Protein AF-A0A397TBN6-F1 (afdb_monomer_lite)

Secondary structure (DSSP, 8-state):
-----EETTEE-----EEEEEETTTTEE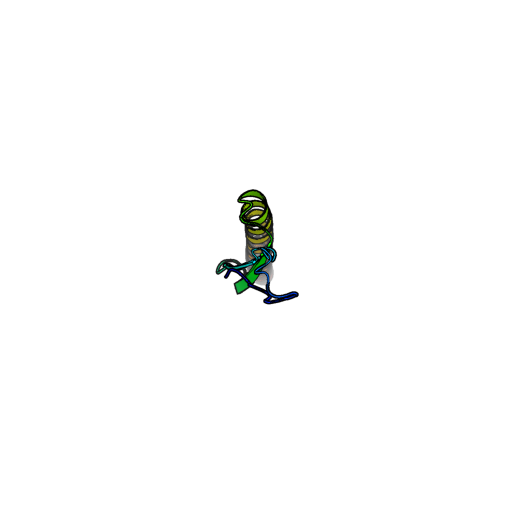EEEESS-HHHHHHHHHHHHHHHHHHHHHHHHHHHHHHHHHHHTT-

Sequence (73 aa):
MIERSYKDRKFKAERCSFHIYCTVCDSLVIIHENTIKCGNDHLKKCITETTKMYSNSVQKKCEKWRKCIIAQF

Radius of gyration: 22.45 Å; chains: 1; bounding box: 49×19×67 Å

Foldseek 3Di:
DFPFDCPPVDGDRDWDWDWDQDPLQRDTDIDTPPDPVSVVVVVVVSVVVSVVVVVVVVVVVVVVVVVVVVVVD

Organism: NCBI:txid658196

pLDDT: mean 73.47, std 9.4, range [50.69, 89.12]

Structure (mmCIF, N/CA/C/O backbone):
data_AF-A0A397TBN6-F1
#
_entry.id   AF-A0A397TBN6-F1
#
loop_
_atom_site.group_PDB
_atom_site.id
_atom_site.type_symbol
_atom_site.label_atom_id
_atom_site.label_alt_id
_atom_site.label_comp_id
_atom_site.label_asym_id
_atom_site.label_entity_id
_atom_site.label_seq_id
_atom_site.pdbx_PDB_ins_code
_atom_site.Cartn_x
_atom_site.Cartn_y
_atom_site.Cartn_z
_atom_site.occupancy
_atom_site.B_iso_or_equiv
_atom_site.auth_seq_id
_atom_site.auth_comp_id
_atom_site.auth_asym_id
_atom_site.auth_atom_id
_atom_site.pdbx_PDB_model_num
ATOM 1 N N . MET A 1 1 ? -13.824 -1.045 10.907 1.00 50.69 1 MET A N 1
ATOM 2 C CA . MET A 1 1 ? -14.936 -1.734 11.598 1.00 50.69 1 MET A CA 1
ATOM 3 C C . MET A 1 1 ? -14.606 -1.690 13.075 1.00 50.69 1 MET A C 1
ATOM 5 O O . MET A 1 1 ? -13.440 -1.842 13.404 1.00 50.69 1 MET A O 1
ATOM 9 N N . ILE A 1 2 ? -15.567 -1.407 13.952 1.00 54.59 2 ILE A N 1
ATOM 10 C CA . ILE A 1 2 ? -15.310 -1.500 15.394 1.00 54.59 2 ILE A CA 1
ATOM 11 C C . ILE A 1 2 ? -15.631 -2.937 15.774 1.00 54.59 2 ILE A C 1
ATOM 13 O O . ILE A 1 2 ? -16.804 -3.307 15.815 1.00 54.59 2 ILE A O 1
ATOM 17 N N . GLU A 1 3 ? -14.599 -3.749 15.982 1.00 54.78 3 GLU A N 1
ATOM 18 C CA . GLU A 1 3 ? -14.767 -5.041 16.634 1.00 54.78 3 GLU A CA 1
ATOM 19 C C . GLU A 1 3 ? -15.301 -4.735 18.043 1.00 54.78 3 GLU A C 1
ATOM 21 O O . GLU A 1 3 ? -14.739 -3.929 18.781 1.00 54.78 3 GLU A O 1
ATOM 26 N N . ARG A 1 4 ? -16.504 -5.208 18.367 1.00 57.44 4 ARG A N 1
ATOM 27 C CA . ARG A 1 4 ? -17.074 -5.067 19.709 1.00 57.44 4 ARG A CA 1
ATOM 28 C C . ARG A 1 4 ? -17.156 -6.459 20.302 1.00 57.44 4 ARG A C 1
ATOM 30 O O . ARG A 1 4 ? -18.142 -7.155 20.076 1.00 57.44 4 ARG A O 1
ATOM 37 N N . SER A 1 5 ? -16.165 -6.856 21.086 1.00 58.19 5 SER A N 1
ATOM 38 C CA . SER A 1 5 ? -16.277 -8.055 21.909 1.00 58.19 5 SER A CA 1
ATOM 39 C C . SER A 1 5 ? -17.239 -7.805 23.064 1.00 58.19 5 SER A C 1
ATOM 41 O O . SER A 1 5 ? -17.074 -6.911 23.901 1.00 58.19 5 SER A O 1
ATOM 43 N N . TYR A 1 6 ? -18.278 -8.632 23.115 1.00 56.94 6 TYR A N 1
ATOM 44 C CA . TYR A 1 6 ? -19.184 -8.710 24.247 1.00 56.94 6 TYR A CA 1
ATOM 45 C C . TYR A 1 6 ? -18.618 -9.718 25.256 1.00 56.94 6 TYR A C 1
ATOM 47 O O . TYR A 1 6 ? -18.846 -10.921 25.152 1.00 56.94 6 TYR A O 1
ATOM 55 N N . LYS A 1 7 ? -17.830 -9.227 26.219 1.00 72.12 7 LYS A N 1
ATOM 56 C CA . LYS A 1 7 ? -17.284 -10.009 27.343 1.00 72.12 7 LYS A CA 1
ATOM 57 C C . LYS A 1 7 ? -17.727 -9.390 28.668 1.00 72.12 7 LYS A C 1
ATOM 59 O O . LYS A 1 7 ? -17.861 -8.176 28.777 1.00 72.12 7 LYS A O 1
ATOM 64 N N . ASP A 1 8 ? -17.961 -10.216 29.686 1.00 74.62 8 ASP A N 1
ATOM 65 C CA . ASP A 1 8 ? -18.283 -9.770 31.055 1.00 74.62 8 ASP A CA 1
ATOM 66 C C . ASP A 1 8 ? -19.524 -8.850 31.173 1.00 74.62 8 ASP A C 1
ATOM 68 O O . ASP A 1 8 ? -19.569 -7.970 32.032 1.00 74.62 8 ASP A O 1
ATOM 72 N N . ARG A 1 9 ? -20.526 -8.999 30.287 1.00 66.75 9 ARG A N 1
ATOM 73 C CA . ARG A 1 9 ? -21.701 -8.098 30.170 1.00 66.75 9 ARG A CA 1
ATOM 74 C C . ARG A 1 9 ? -21.358 -6.611 29.942 1.00 66.75 9 ARG A C 1
ATOM 76 O O . ARG A 1 9 ? -22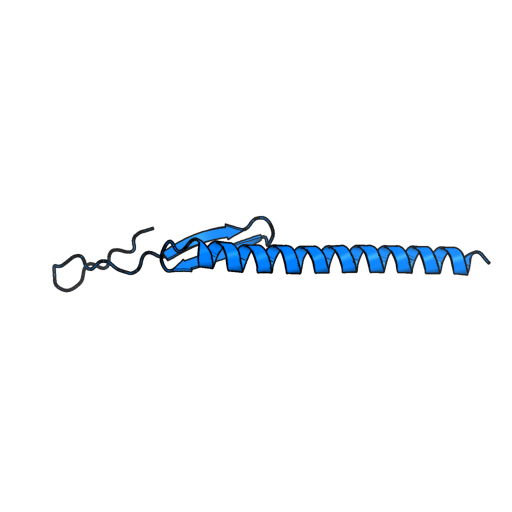.233 -5.757 30.082 1.00 66.75 9 ARG A O 1
ATOM 83 N N . LYS A 1 10 ? -20.122 -6.275 29.557 1.00 69.31 10 LYS A N 1
ATOM 84 C CA . LYS A 1 10 ? -19.698 -4.913 29.201 1.00 69.31 10 LYS A CA 1
ATOM 85 C C . LYS A 1 10 ? -19.158 -4.884 27.777 1.00 69.31 10 LYS A C 1
ATOM 87 O O . LYS A 1 10 ? -18.316 -5.691 27.401 1.00 69.31 10 LYS A O 1
ATOM 92 N N . PHE A 1 11 ? -19.587 -3.895 26.999 1.00 58.31 11 PHE A N 1
ATOM 93 C CA . PHE A 1 11 ? -18.911 -3.564 25.749 1.00 58.31 11 PHE A CA 1
ATOM 94 C C . PHE A 1 11 ? -17.561 -2.937 26.092 1.00 58.31 11 PHE A C 1
ATOM 96 O O . PHE A 1 11 ? -17.502 -1.812 26.588 1.00 58.31 11 PHE A O 1
ATOM 103 N N . LYS A 1 12 ? -16.474 -3.677 25.875 1.00 62.38 12 LYS A N 1
ATOM 104 C CA . LYS A 1 12 ? -15.127 -3.106 25.922 1.00 62.38 12 LYS A CA 1
ATOM 105 C C . LYS A 1 12 ? -14.843 -2.490 24.552 1.00 62.38 12 LYS A C 1
ATOM 107 O O . LYS A 1 12 ? -15.254 -3.037 23.531 1.00 62.38 12 LYS A O 1
ATOM 112 N N . ALA A 1 13 ? -14.191 -1.328 24.530 1.00 57.56 13 ALA A N 1
ATOM 113 C CA . ALA A 1 13 ? -13.684 -0.751 23.291 1.00 57.56 13 ALA A CA 1
ATOM 114 C C . ALA A 1 13 ? -12.528 -1.637 22.817 1.00 57.56 13 ALA A C 1
ATOM 116 O O . ALA A 1 13 ? -11.389 -1.486 23.256 1.00 57.56 13 ALA A O 1
ATOM 117 N N . GLU A 1 14 ? -12.846 -2.637 22.004 1.00 62.41 14 GLU A N 1
ATOM 118 C CA . GLU A 1 14 ? -11.830 -3.411 21.312 1.00 62.41 14 GLU A CA 1
ATOM 119 C C . GLU A 1 14 ? -11.149 -2.499 20.295 1.00 62.41 14 GLU A C 1
ATOM 121 O O . GLU A 1 14 ? -11.740 -1.552 19.761 1.00 62.41 14 GLU A O 1
ATOM 126 N N . ARG A 1 15 ? -9.856 -2.731 20.102 1.00 61.72 15 ARG A N 1
ATOM 127 C CA . ARG A 1 15 ? -9.001 -1.893 19.269 1.00 61.72 15 ARG A CA 1
ATOM 128 C C . ARG A 1 15 ? -9.611 -1.743 17.874 1.00 61.72 15 ARG A C 1
ATOM 130 O O . ARG A 1 15 ? -9.913 -2.727 17.211 1.00 61.72 15 ARG A O 1
ATOM 137 N N . CYS A 1 16 ? -9.786 -0.501 17.423 1.00 65.81 16 CYS A N 1
ATOM 138 C CA . CYS A 1 16 ? -10.310 -0.233 16.088 1.00 65.81 16 CYS A CA 1
ATOM 139 C C . CYS A 1 16 ? -9.226 -0.537 15.053 1.00 65.81 16 CYS A C 1
ATOM 141 O O . CYS A 1 16 ? -8.278 0.237 14.901 1.00 65.81 16 CYS A O 1
ATOM 143 N N . SER A 1 17 ? -9.378 -1.645 14.339 1.00 69.25 17 SER A N 1
ATOM 144 C CA . SER A 1 17 ? -8.612 -1.948 13.140 1.00 69.25 17 SER A CA 1
ATOM 145 C C . SER A 1 17 ? -9.435 -1.616 11.888 1.00 69.25 17 SER A C 1
ATOM 147 O O . SER A 1 17 ? -10.646 -1.851 11.789 1.00 69.25 17 SER A O 1
ATOM 149 N N . PHE A 1 18 ? -8.777 -1.000 10.913 1.00 69.94 18 PHE A N 1
ATOM 150 C CA . PHE A 1 18 ? -9.339 -0.715 9.601 1.00 69.94 18 PHE A CA 1
ATOM 151 C C . PHE A 1 18 ? -8.527 -1.463 8.556 1.00 69.94 18 PHE A C 1
ATOM 153 O O . PHE A 1 18 ? -7.301 -1.400 8.550 1.00 69.94 18 PHE A O 1
ATOM 160 N N . HIS A 1 19 ? -9.222 -2.154 7.663 1.00 75.62 19 HIS A N 1
ATOM 161 C CA . HIS A 1 19 ? -8.611 -2.741 6.484 1.00 75.62 19 HIS A CA 1
ATOM 162 C C . HIS A 1 19 ? -8.727 -1.725 5.349 1.00 75.62 19 HIS A C 1
ATOM 164 O O . HIS A 1 19 ? -9.835 -1.424 4.907 1.00 75.62 19 HIS A O 1
ATOM 170 N N . ILE A 1 20 ? -7.601 -1.160 4.915 1.00 77.38 20 ILE A N 1
ATOM 171 C CA . ILE A 1 20 ? -7.535 -0.266 3.757 1.00 77.38 20 ILE A CA 1
ATOM 172 C C . ILE A 1 20 ? -6.925 -1.043 2.600 1.00 77.38 20 ILE A C 1
ATOM 174 O O . ILE A 1 20 ? -5.842 -1.607 2.727 1.00 77.38 20 ILE A O 1
ATOM 178 N N . TYR A 1 21 ? -7.614 -1.070 1.465 1.00 80.06 21 TYR A N 1
ATOM 179 C CA . TYR A 1 21 ? -7.081 -1.662 0.247 1.00 80.06 21 TYR A CA 1
ATOM 180 C C . TYR A 1 21 ? -6.206 -0.649 -0.499 1.00 80.06 21 TYR A C 1
ATOM 182 O O . TYR A 1 21 ? -6.647 0.465 -0.786 1.00 80.06 21 TYR A O 1
ATOM 190 N N . CYS A 1 22 ? -4.963 -1.022 -0.798 1.00 78.19 22 CYS A N 1
ATOM 191 C CA . CYS A 1 22 ? -4.027 -0.192 -1.544 1.00 78.19 22 CYS A CA 1
ATOM 192 C C . CYS A 1 22 ? -3.968 -0.650 -3.003 1.00 78.19 22 CYS A C 1
ATOM 194 O O . CYS A 1 22 ? -3.335 -1.656 -3.303 1.00 78.19 22 CYS A O 1
ATOM 196 N N . THR A 1 23 ? -4.554 0.122 -3.919 1.00 81.12 23 THR A N 1
ATOM 197 C CA . THR A 1 23 ? -4.542 -0.168 -5.368 1.00 81.12 23 THR A CA 1
ATOM 198 C C . THR A 1 23 ? -3.155 -0.055 -6.003 1.00 81.12 23 THR A C 1
ATOM 200 O O . THR A 1 23 ? -2.897 -0.645 -7.042 1.00 81.12 23 THR A O 1
ATOM 203 N N . VAL A 1 24 ? -2.235 0.688 -5.379 1.00 77.06 24 VAL A N 1
ATOM 204 C CA . VAL A 1 24 ? -0.845 0.826 -5.852 1.00 77.06 24 VAL A CA 1
ATOM 205 C C . VAL A 1 24 ? -0.072 -0.487 -5.699 1.00 77.06 24 VAL A C 1
ATOM 207 O O . VAL A 1 24 ? 0.808 -0.786 -6.502 1.00 77.06 24 VAL A O 1
ATOM 210 N N . CYS A 1 25 ? -0.401 -1.256 -4.662 1.00 76.19 25 CYS A N 1
ATOM 211 C CA . CYS A 1 25 ? 0.275 -2.501 -4.306 1.00 76.19 25 CYS A CA 1
ATOM 212 C C . CYS A 1 25 ? -0.623 -3.738 -4.428 1.00 76.19 25 CYS A C 1
ATOM 214 O O . CYS A 1 25 ? -0.170 -4.829 -4.089 1.00 76.19 25 CYS A O 1
ATOM 216 N N . ASP A 1 26 ? -1.882 -3.565 -4.846 1.00 81.94 26 ASP A N 1
ATOM 217 C CA . ASP A 1 26 ? -2.933 -4.592 -4.855 1.00 81.94 26 ASP A CA 1
ATOM 218 C C . ASP A 1 26 ? -3.044 -5.373 -3.529 1.00 81.94 26 ASP A C 1
ATOM 220 O O . ASP A 1 26 ? -3.360 -6.562 -3.489 1.00 81.94 26 ASP A O 1
ATOM 224 N N . SER A 1 27 ? -2.773 -4.697 -2.407 1.00 79.62 27 SER A N 1
ATOM 225 C CA . SER A 1 27 ? -2.623 -5.329 -1.095 1.00 79.62 27 SER A CA 1
ATOM 226 C C . SER A 1 27 ? -3.568 -4.753 -0.041 1.00 79.62 27 SER A C 1
ATOM 228 O O . SER A 1 27 ? -3.880 -3.559 -0.020 1.00 79.62 27 SER A O 1
ATOM 230 N N . LEU A 1 28 ? -4.033 -5.625 0.860 1.00 80.44 28 LEU A N 1
ATOM 231 C CA . LEU A 1 28 ? -4.864 -5.251 2.001 1.00 80.44 28 LEU A CA 1
ATOM 232 C C . LEU A 1 28 ? -3.977 -4.849 3.186 1.00 80.44 28 LEU A C 1
ATOM 234 O O . LEU A 1 28 ? -3.159 -5.636 3.659 1.00 80.44 28 LEU A O 1
ATOM 238 N N . VAL A 1 29 ? -4.167 -3.634 3.690 1.00 74.50 29 VAL A N 1
ATOM 239 C CA . VAL A 1 29 ? -3.390 -3.057 4.789 1.00 74.50 29 VAL A CA 1
ATOM 240 C C . VAL A 1 29 ? -4.242 -3.024 6.040 1.00 74.50 29 VAL A C 1
ATOM 242 O O . VAL A 1 29 ? -5.331 -2.453 6.036 1.00 74.50 29 VAL A O 1
ATOM 245 N N . ILE A 1 30 ? -3.742 -3.612 7.122 1.00 74.81 30 ILE A N 1
ATOM 246 C CA . ILE A 1 30 ? -4.395 -3.545 8.428 1.00 74.81 30 ILE A CA 1
ATOM 247 C C . ILE A 1 30 ? -3.809 -2.357 9.185 1.00 74.81 30 ILE A C 1
ATOM 249 O O . ILE A 1 30 ? -2.636 -2.366 9.550 1.00 74.81 30 ILE A O 1
ATOM 253 N N . ILE A 1 31 ? -4.624 -1.334 9.419 1.00 73.50 31 ILE A N 1
ATOM 254 C CA . ILE A 1 31 ? -4.266 -0.172 10.228 1.00 73.50 31 ILE A CA 1
ATOM 255 C C . ILE A 1 31 ? -4.910 -0.341 11.595 1.00 73.50 31 ILE A C 1
ATOM 257 O O . ILE A 1 31 ? -6.131 -0.418 11.707 1.00 73.50 31 ILE A O 1
ATOM 261 N N . HIS A 1 32 ? -4.084 -0.410 12.630 1.00 69.38 32 HIS A N 1
ATOM 262 C CA . HIS A 1 32 ? -4.518 -0.524 14.015 1.00 69.38 32 HIS A CA 1
ATOM 263 C C . HIS A 1 32 ? -4.460 0.859 14.674 1.00 69.38 32 HIS A C 1
ATOM 265 O O . HIS A 1 32 ? -3.388 1.457 14.722 1.00 69.38 32 HIS A O 1
ATOM 271 N N . GLU A 1 33 ? -5.607 1.347 15.162 1.00 64.88 33 GLU A N 1
ATOM 272 C CA . GLU A 1 33 ? -5.881 2.756 15.498 1.00 64.88 33 GLU A CA 1
ATOM 273 C C . GLU A 1 33 ? -5.776 3.691 14.286 1.00 64.88 33 GLU A C 1
ATOM 275 O O . GLU A 1 33 ? -4.896 3.548 13.446 1.00 64.88 33 GLU A O 1
ATOM 280 N N . ASN A 1 34 ? -6.681 4.671 14.184 1.00 62.94 34 ASN A N 1
ATOM 281 C CA . ASN A 1 34 ? -6.802 5.624 13.069 1.00 62.94 34 ASN A CA 1
ATOM 282 C C . ASN A 1 34 ? -5.618 6.620 12.984 1.00 62.94 34 ASN A C 1
ATOM 284 O O . ASN A 1 34 ? -5.794 7.836 12.930 1.00 62.94 34 ASN A O 1
ATOM 288 N N . THR A 1 35 ? -4.384 6.127 13.045 1.00 67.75 35 THR A N 1
ATOM 289 C CA . THR A 1 35 ? -3.176 6.932 12.989 1.00 67.75 35 THR A CA 1
ATOM 290 C C . THR A 1 35 ? -2.811 7.155 11.528 1.00 67.75 35 THR A C 1
ATOM 292 O O . THR A 1 35 ? -2.284 6.280 10.844 1.00 67.75 35 THR A O 1
ATOM 295 N N . ILE A 1 36 ? -3.048 8.381 11.053 1.00 72.62 36 ILE A N 1
ATOM 296 C CA . ILE A 1 36 ? -2.620 8.891 9.734 1.00 72.62 36 ILE A CA 1
ATOM 297 C C . ILE A 1 36 ? -1.145 8.537 9.448 1.00 72.62 36 ILE A C 1
ATOM 299 O O . ILE A 1 36 ? -0.765 8.266 8.311 1.00 72.62 36 ILE A O 1
ATOM 303 N N . LYS A 1 37 ? -0.317 8.467 10.499 1.00 79.56 37 LYS A N 1
ATOM 304 C CA . LYS A 1 37 ? 1.083 8.035 10.444 1.00 79.56 37 LYS A CA 1
ATOM 305 C C . LYS A 1 37 ? 1.263 6.627 9.857 1.00 79.56 37 LYS A C 1
ATOM 307 O O . LYS A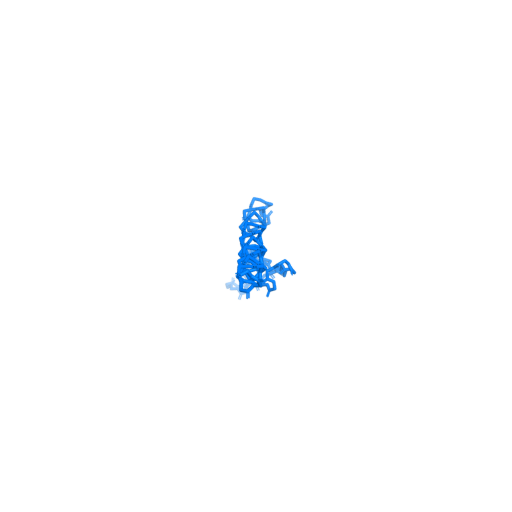 1 37 ? 2.095 6.459 8.974 1.00 79.56 37 LYS A O 1
ATOM 312 N N . CYS A 1 38 ? 0.475 5.644 10.299 1.00 75.88 38 CYS A N 1
ATOM 313 C CA . CYS A 1 38 ? 0.566 4.265 9.810 1.00 75.88 38 CYS A CA 1
ATOM 314 C C . CYS A 1 38 ? 0.193 4.175 8.322 1.00 75.88 38 CYS A C 1
ATOM 316 O O . CYS A 1 38 ? 0.911 3.553 7.536 1.00 75.88 38 CYS A O 1
ATOM 318 N N . GLY A 1 39 ? -0.871 4.878 7.917 1.00 76.81 39 GLY A N 1
ATOM 319 C CA . GLY A 1 39 ? -1.259 4.986 6.509 1.00 76.81 39 GLY A CA 1
ATOM 320 C C . GLY A 1 39 ? -0.161 5.614 5.643 1.00 76.81 39 GLY A C 1
ATOM 321 O O . GLY A 1 39 ? 0.163 5.088 4.579 1.00 76.81 39 GLY A O 1
ATOM 322 N N . ASN A 1 40 ? 0.467 6.691 6.125 1.00 80.94 40 ASN A N 1
ATOM 323 C CA . ASN A 1 40 ? 1.545 7.381 5.413 1.00 80.94 40 ASN A CA 1
ATOM 324 C C . ASN A 1 40 ? 2.819 6.537 5.274 1.00 80.94 40 ASN A C 1
ATOM 326 O O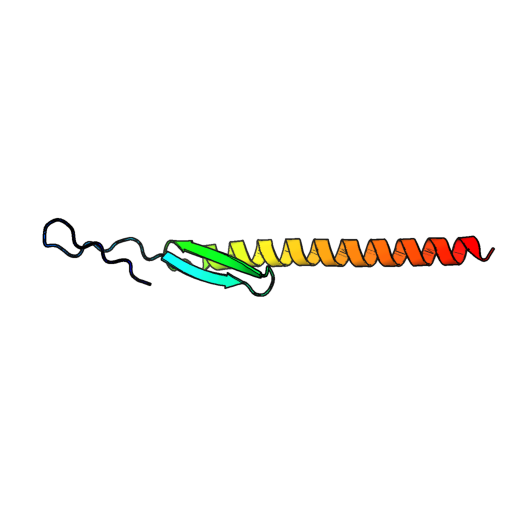 . ASN A 1 40 ? 3.436 6.545 4.206 1.00 80.94 40 ASN A O 1
ATOM 330 N N . ASP A 1 41 ? 3.213 5.803 6.315 1.00 83.69 41 ASP A N 1
ATOM 331 C CA . ASP A 1 41 ? 4.382 4.919 6.252 1.00 83.69 41 ASP A CA 1
ATOM 332 C C . ASP A 1 41 ? 4.161 3.786 5.242 1.00 83.69 41 ASP A C 1
ATOM 334 O O . ASP A 1 41 ? 5.040 3.498 4.423 1.00 83.69 41 ASP A O 1
ATOM 338 N N . HIS A 1 42 ? 2.960 3.196 5.226 1.00 81.50 42 HIS A N 1
ATOM 339 C CA . HIS A 1 42 ? 2.609 2.188 4.230 1.00 81.50 42 HIS A CA 1
ATOM 340 C C . HIS A 1 42 ? 2.614 2.766 2.809 1.00 81.50 42 HIS A C 1
ATOM 342 O O . HIS A 1 42 ? 3.187 2.168 1.898 1.00 81.50 42 HIS A O 1
ATOM 348 N N . LEU A 1 43 ? 2.027 3.951 2.614 1.00 82.44 43 LEU A N 1
ATOM 349 C CA . LEU A 1 43 ? 1.992 4.617 1.313 1.00 82.44 43 LEU A CA 1
ATOM 350 C C . LEU A 1 43 ? 3.404 4.895 0.780 1.00 82.44 43 LEU A C 1
ATOM 352 O O . LEU A 1 43 ? 3.697 4.579 -0.373 1.00 82.44 43 LEU A O 1
ATOM 356 N N . LYS A 1 44 ? 4.307 5.416 1.621 1.00 86.81 44 LYS A N 1
ATOM 357 C CA . LYS A 1 44 ? 5.717 5.634 1.253 1.00 86.81 44 LYS A CA 1
ATOM 358 C C . LYS A 1 44 ? 6.404 4.339 0.831 1.00 86.81 44 LYS A C 1
ATOM 360 O O . LYS A 1 44 ? 7.128 4.326 -0.168 1.00 86.81 44 LYS A O 1
ATOM 365 N N . LYS A 1 45 ? 6.167 3.250 1.567 1.00 86.81 45 LYS A N 1
ATOM 366 C CA . LYS A 1 45 ? 6.712 1.932 1.229 1.00 86.81 45 LYS A CA 1
ATOM 367 C C . LYS A 1 45 ? 6.183 1.448 -0.122 1.00 86.81 45 LYS A C 1
ATOM 369 O O . LYS A 1 45 ? 6.981 1.038 -0.959 1.00 86.81 45 LYS A O 1
ATOM 374 N N . CYS A 1 46 ? 4.878 1.574 -0.359 1.00 85.31 46 CYS A N 1
ATOM 375 C CA . CYS A 1 46 ? 4.253 1.214 -1.629 1.00 85.31 46 CYS A CA 1
ATOM 376 C C . CYS A 1 46 ? 4.847 1.981 -2.812 1.00 85.31 46 CYS A C 1
ATOM 378 O O . CYS A 1 46 ? 5.326 1.365 -3.757 1.00 85.31 46 CYS A O 1
ATOM 380 N N . ILE A 1 47 ? 4.911 3.312 -2.730 1.00 86.19 47 ILE A N 1
ATOM 381 C CA . ILE A 1 47 ? 5.481 4.153 -3.795 1.00 86.19 47 ILE A CA 1
ATOM 382 C C . ILE A 1 47 ? 6.932 3.754 -4.096 1.00 86.19 47 ILE A C 1
ATOM 384 O O . ILE A 1 47 ? 7.333 3.684 -5.259 1.00 86.19 47 ILE A O 1
ATOM 388 N N . THR A 1 48 ? 7.720 3.464 -3.059 1.00 89.12 48 THR A N 1
ATOM 389 C CA . THR A 1 48 ? 9.118 3.044 -3.215 1.00 89.12 48 THR A CA 1
ATOM 390 C C . THR A 1 48 ? 9.232 1.727 -3.986 1.00 89.12 48 THR A C 1
ATOM 392 O O . THR A 1 48 ? 10.038 1.626 -4.911 1.00 89.12 48 THR A O 1
ATOM 395 N N . GLU A 1 49 ? 8.417 0.728 -3.646 1.00 86.44 49 GLU A N 1
ATOM 396 C CA . GLU A 1 49 ? 8.408 -0.567 -4.337 1.00 86.44 49 GLU A CA 1
ATOM 397 C C . GLU A 1 49 ? 7.927 -0.439 -5.789 1.00 86.44 49 GLU A C 1
ATOM 399 O O . GLU A 1 49 ? 8.585 -0.945 -6.701 1.00 86.44 49 GLU A O 1
ATOM 404 N N . THR A 1 50 ? 6.860 0.327 -6.038 1.00 82.88 50 THR A N 1
ATOM 405 C CA . THR A 1 50 ? 6.377 0.608 -7.400 1.00 82.88 50 THR A CA 1
ATOM 406 C C . THR A 1 50 ? 7.443 1.316 -8.240 1.00 82.88 50 THR A C 1
ATOM 408 O O . THR A 1 50 ? 7.670 0.955 -9.396 1.00 82.88 50 THR A O 1
ATOM 411 N N . THR A 1 51 ? 8.161 2.281 -7.656 1.00 85.56 51 THR A N 1
ATOM 412 C CA . THR A 1 51 ? 9.236 3.015 -8.344 1.00 85.56 51 THR A CA 1
ATOM 413 C C . THR A 1 51 ? 10.397 2.090 -8.709 1.00 85.56 51 THR A C 1
ATOM 415 O O . THR A 1 51 ? 10.903 2.150 -9.829 1.00 85.56 51 THR A O 1
ATOM 418 N N . LYS A 1 52 ? 10.792 1.181 -7.807 1.00 85.38 52 LYS A N 1
ATOM 419 C CA . LYS A 1 52 ? 11.806 0.154 -8.101 1.00 85.38 52 LYS A CA 1
ATOM 420 C C . LYS A 1 52 ? 11.361 -0.776 -9.225 1.00 85.38 52 LYS A C 1
ATOM 422 O O . LYS A 1 52 ? 12.139 -1.026 -10.141 1.00 85.38 52 LYS A O 1
ATOM 427 N N . MET A 1 53 ? 10.124 -1.276 -9.183 1.00 80.38 53 MET A N 1
ATOM 428 C CA . MET A 1 53 ? 9.578 -2.127 -10.245 1.00 80.38 53 MET A CA 1
ATOM 429 C C . MET A 1 53 ? 9.618 -1.427 -11.606 1.00 80.38 53 MET A C 1
ATOM 431 O O . MET A 1 53 ? 10.064 -2.021 -12.591 1.00 80.38 53 MET A O 1
ATOM 435 N N . TYR A 1 54 ? 9.207 -0.158 -11.654 1.00 79.56 54 TYR A N 1
ATOM 436 C CA . TYR A 1 54 ? 9.224 0.635 -12.879 1.00 79.56 54 TYR A CA 1
ATOM 437 C C . TYR A 1 54 ? 10.652 0.932 -13.362 1.00 79.56 54 TYR A C 1
ATOM 439 O O . TYR A 1 54 ? 10.950 0.783 -14.542 1.00 79.56 54 TYR A O 1
ATOM 447 N N . SER A 1 55 ? 11.579 1.268 -12.461 1.00 78.50 55 SER A N 1
ATOM 448 C CA . SER A 1 55 ? 12.995 1.443 -12.811 1.00 78.50 55 SER A CA 1
ATOM 449 C C . SER A 1 55 ? 13.590 0.162 -13.396 1.00 78.50 55 SER A C 1
ATOM 451 O O . SER A 1 55 ? 14.229 0.196 -14.445 1.00 78.50 55 SER A O 1
ATOM 453 N N . ASN A 1 56 ? 13.324 -0.985 -12.771 1.00 82.81 56 ASN A N 1
ATOM 454 C CA . ASN A 1 56 ? 13.819 -2.277 -13.236 1.00 82.81 56 ASN A CA 1
ATOM 455 C C . ASN A 1 56 ? 13.261 -2.642 -14.619 1.00 82.81 56 ASN A C 1
ATOM 457 O O . ASN A 1 56 ? 13.983 -3.190 -15.455 1.00 82.81 56 ASN A O 1
ATOM 461 N N . SER A 1 57 ? 11.984 -2.347 -14.886 1.00 77.50 57 SER A N 1
ATOM 462 C CA . SER A 1 57 ? 11.375 -2.608 -16.194 1.00 77.50 57 SER A CA 1
ATOM 463 C C . SER A 1 57 ? 11.945 -1.687 -17.279 1.00 77.50 57 SER A C 1
ATOM 465 O O . SER A 1 57 ? 12.251 -2.154 -18.380 1.00 77.50 57 SER A O 1
ATOM 467 N N . VAL A 1 58 ? 12.188 -0.414 -16.951 1.00 77.75 58 VAL A N 1
ATOM 468 C CA . VAL A 1 58 ? 12.869 0.549 -17.827 1.00 77.75 58 VAL A CA 1
ATOM 469 C C . VAL A 1 58 ? 14.307 0.112 -18.106 1.00 77.75 58 VAL A C 1
ATOM 471 O O . VAL A 1 58 ? 14.705 0.068 -19.268 1.00 77.75 58 VAL A O 1
ATOM 474 N N . GLN A 1 59 ? 15.069 -0.290 -17.085 1.00 75.38 59 GLN A N 1
ATOM 475 C CA . GLN A 1 59 ? 16.439 -0.790 -17.242 1.00 75.38 59 GLN A CA 1
ATOM 476 C C . GLN A 1 59 ? 16.487 -2.027 -18.143 1.00 75.38 59 GLN A C 1
ATOM 478 O O . GLN A 1 59 ? 17.270 -2.053 -19.092 1.00 75.38 59 GLN A O 1
ATOM 483 N N . LYS A 1 60 ? 15.598 -3.008 -17.928 1.00 79.12 60 LYS A N 1
ATOM 484 C CA . LYS A 1 60 ? 15.484 -4.193 -18.797 1.00 79.12 60 LYS A CA 1
ATOM 485 C C . LYS A 1 60 ? 15.155 -3.821 -20.241 1.00 79.12 60 LYS A C 1
ATOM 487 O O . LYS A 1 60 ? 15.724 -4.392 -21.172 1.00 79.12 60 LYS A O 1
ATOM 492 N N . LYS A 1 61 ? 14.249 -2.860 -20.447 1.00 78.06 61 LYS A N 1
ATOM 493 C CA . LYS A 1 61 ? 13.909 -2.366 -21.784 1.00 78.06 61 LYS A CA 1
ATOM 494 C C . LYS A 1 61 ? 15.131 -1.713 -22.435 1.00 78.06 61 LYS A C 1
ATOM 496 O O . LYS A 1 61 ? 15.470 -2.083 -23.554 1.00 78.06 61 LYS A O 1
ATOM 501 N N . CYS A 1 62 ? 15.826 -0.816 -21.738 1.00 71.06 62 CYS A N 1
ATOM 502 C CA . CYS A 1 62 ? 17.045 -0.165 -22.227 1.00 71.06 62 CYS A CA 1
ATOM 503 C C . CYS A 1 62 ? 18.160 -1.163 -22.565 1.00 71.06 62 CYS A C 1
ATOM 505 O O . CYS A 1 62 ? 18.810 -1.021 -23.597 1.00 71.06 62 CYS A O 1
ATOM 507 N N . GLU A 1 63 ? 18.364 -2.194 -21.744 1.00 82.06 63 GLU A N 1
ATOM 508 C CA . GLU A 1 63 ? 19.348 -3.244 -22.016 1.00 82.06 63 GLU A CA 1
ATOM 509 C C . GLU A 1 63 ? 18.989 -4.040 -23.278 1.00 82.06 63 GLU A C 1
ATOM 511 O O . GLU A 1 63 ? 19.854 -4.301 -24.115 1.00 82.06 63 GLU A O 1
ATOM 516 N N . LYS A 1 64 ? 17.702 -4.363 -23.462 1.00 83.69 64 LYS A N 1
ATOM 517 C CA . LYS A 1 64 ? 17.206 -5.009 -24.683 1.00 83.69 64 LYS A CA 1
ATOM 518 C C . LYS A 1 64 ? 17.477 -4.150 -25.922 1.00 83.69 64 LYS A C 1
ATOM 520 O O . LYS A 1 64 ? 18.006 -4.666 -26.900 1.00 83.69 64 LYS A O 1
ATOM 525 N N . TRP A 1 65 ? 17.172 -2.850 -25.868 1.00 69.25 65 TRP A N 1
ATOM 526 C CA . TRP A 1 65 ? 17.456 -1.920 -26.970 1.00 69.25 65 TRP A CA 1
ATOM 527 C C . TRP A 1 65 ? 18.953 -1.820 -27.269 1.00 69.25 65 TRP A C 1
ATOM 529 O O . TRP A 1 65 ? 19.342 -1.903 -28.430 1.00 69.25 65 TRP A O 1
ATOM 539 N N . ARG A 1 66 ? 19.803 -1.7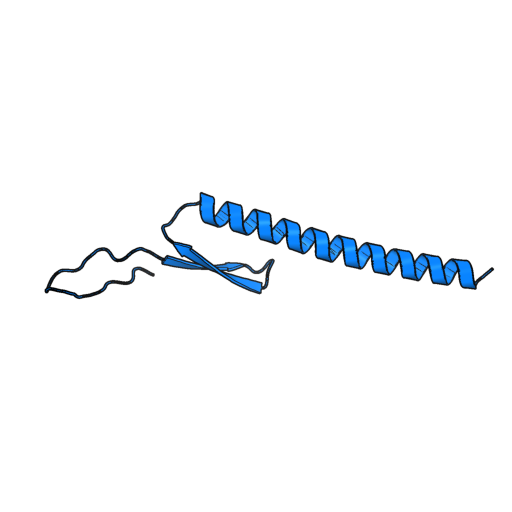22 -26.238 1.00 73.31 66 ARG A N 1
ATOM 540 C CA . ARG A 1 66 ? 21.266 -1.724 -26.404 1.00 73.31 66 ARG A CA 1
ATOM 541 C C . ARG A 1 66 ? 21.764 -2.981 -27.113 1.00 73.31 66 ARG A C 1
ATOM 543 O O . ARG A 1 66 ? 22.548 -2.862 -28.046 1.00 73.31 66 ARG A O 1
ATOM 550 N N . LYS A 1 67 ? 21.296 -4.165 -26.704 1.00 79.06 67 LYS A N 1
ATOM 551 C CA . LYS A 1 67 ? 21.666 -5.438 -27.347 1.00 79.06 67 LYS A CA 1
ATOM 552 C C . LYS A 1 67 ? 21.231 -5.486 -28.813 1.00 79.06 67 LYS A C 1
ATOM 554 O O . LYS A 1 67 ? 22.014 -5.922 -29.646 1.00 79.06 67 LYS A O 1
ATOM 559 N N . CYS A 1 68 ? 20.026 -5.008 -29.135 1.00 66.38 68 CYS A N 1
ATOM 560 C CA . CYS A 1 68 ? 19.551 -4.937 -30.521 1.00 66.38 68 CYS A CA 1
ATOM 561 C C . CYS A 1 68 ? 20.408 -4.014 -31.396 1.00 66.38 68 CYS A C 1
ATOM 563 O O . CYS A 1 68 ? 20.696 -4.381 -32.526 1.00 66.38 68 CYS A O 1
ATOM 565 N N . ILE A 1 69 ? 20.829 -2.854 -30.880 1.00 65.38 69 ILE A N 1
ATOM 566 C CA . ILE A 1 69 ? 21.694 -1.925 -31.624 1.00 65.38 69 ILE A CA 1
ATOM 567 C C . ILE A 1 69 ? 23.072 -2.549 -31.857 1.00 65.38 69 ILE A C 1
ATOM 569 O O . ILE A 1 69 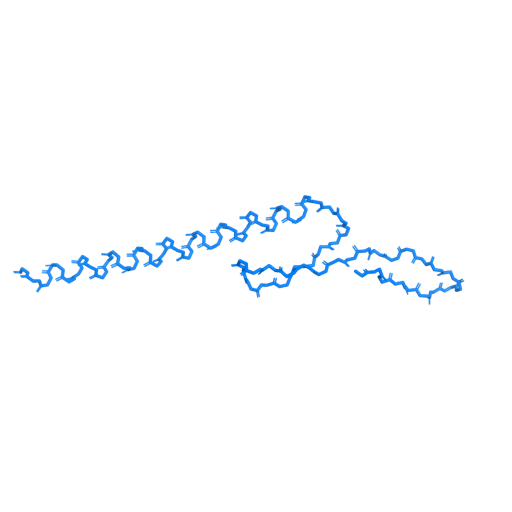? 23.571 -2.511 -32.971 1.00 65.38 69 ILE A O 1
ATOM 573 N N . ILE A 1 70 ? 23.674 -3.156 -30.829 1.00 71.38 70 ILE A N 1
ATOM 574 C CA . ILE A 1 70 ? 24.999 -3.788 -30.951 1.00 71.38 70 ILE A CA 1
ATOM 575 C C . ILE A 1 70 ? 24.973 -4.955 -31.948 1.00 71.38 70 ILE A C 1
ATOM 577 O O . ILE A 1 70 ? 25.928 -5.122 -32.685 1.00 71.38 70 ILE A O 1
ATOM 581 N N . ALA A 1 71 ? 23.888 -5.732 -32.012 1.00 66.88 71 ALA A N 1
ATOM 582 C CA . ALA A 1 71 ? 23.759 -6.846 -32.956 1.00 66.88 71 ALA A CA 1
ATOM 583 C C . ALA A 1 71 ? 23.545 -6.421 -34.426 1.00 66.88 71 ALA A C 1
ATOM 585 O O . ALA A 1 71 ? 23.475 -7.285 -35.297 1.00 66.88 71 ALA A O 1
ATOM 586 N N . GLN A 1 72 ? 23.374 -5.123 -34.700 1.00 61.94 72 GLN A N 1
ATOM 587 C CA . GLN A 1 72 ? 23.218 -4.571 -36.053 1.00 61.94 72 GLN A CA 1
ATOM 588 C C . GLN A 1 72 ? 24.525 -4.009 -36.638 1.00 61.94 72 GLN A C 1
ATOM 590 O O . GLN A 1 72 ? 24.517 -3.584 -37.793 1.00 61.94 72 GLN A O 1
ATOM 595 N N . PHE A 1 73 ? 25.615 -4.011 -35.866 1.00 57.44 73 PHE A N 1
ATOM 596 C CA . PHE A 1 73 ? 26.972 -3.661 -36.295 1.00 57.44 73 PHE A CA 1
ATOM 597 C C . PHE A 1 73 ? 27.862 -4.905 -36.282 1.00 57.44 73 PHE A C 1
ATOM 599 O O . PHE A 1 73 ? 28.753 -4.978 -37.155 1.00 57.44 73 PHE A O 1
#